Protein AF-B9UZ58-F1 (afdb_monomer)

Organism: Streptococcus thermophilus (NCBI:txid1308)

Secondary structure (DSSP, 8-state):
------HHHHHHHHHHHHTT-EEEEEE-TTS-EEEEEE----

Structure (mmCIF, N/CA/C/O backbone):
data_AF-B9UZ58-F1
#
_entr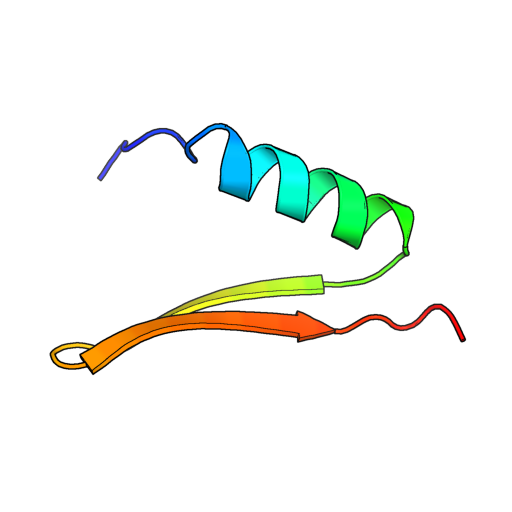y.id   AF-B9UZ58-F1
#
loop_
_atom_site.group_PDB
_atom_site.id
_atom_site.type_symbol
_atom_site.label_atom_id
_atom_site.label_alt_id
_atom_site.label_comp_id
_atom_site.label_asym_id
_atom_site.label_entity_id
_atom_site.label_seq_id
_atom_site.pdbx_PDB_ins_code
_atom_site.Cartn_x
_atom_site.Cartn_y
_atom_site.Cartn_z
_atom_site.occupancy
_atom_site.B_iso_or_equiv
_atom_site.auth_seq_id
_atom_site.auth_comp_id
_atom_site.auth_asym_id
_atom_site.auth_atom_id
_atom_site.pdbx_PDB_model_num
ATOM 1 N N . GLN A 1 1 ? 7.972 13.835 -13.413 1.00 41.94 1 GLN A N 1
ATOM 2 C CA 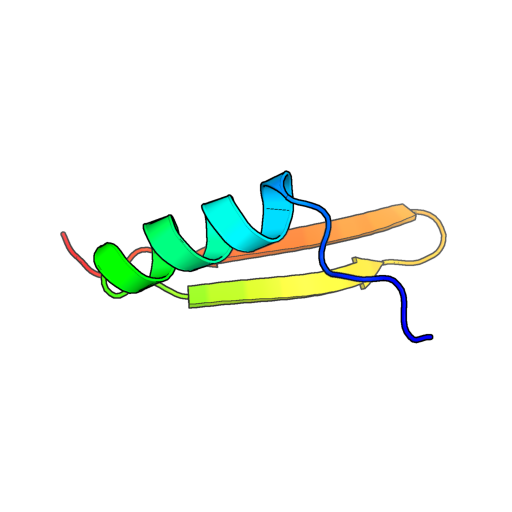. GLN A 1 1 ? 7.225 13.198 -14.517 1.00 41.94 1 GLN A CA 1
ATOM 3 C C . GLN A 1 1 ? 5.740 13.280 -14.186 1.00 41.94 1 GLN A C 1
ATOM 5 O O . GLN A 1 1 ? 5.368 12.892 -13.089 1.00 41.94 1 GLN A O 1
ATOM 10 N N . LYS A 1 2 ? 4.908 13.851 -15.069 1.00 51.78 2 LYS A N 1
ATOM 11 C CA . LYS A 1 2 ? 3.444 13.940 -14.895 1.00 51.78 2 LYS A CA 1
ATOM 12 C C . LYS A 1 2 ? 2.775 12.707 -15.519 1.00 51.78 2 LYS A C 1
ATOM 14 O O . LYS A 1 2 ? 1.986 12.828 -16.446 1.00 51.78 2 LYS A O 1
ATOM 19 N N . GLY A 1 3 ? 3.159 11.516 -15.066 1.00 53.47 3 GLY A N 1
ATOM 20 C CA . GLY A 1 3 ? 2.377 10.313 -15.338 1.00 53.47 3 GLY A CA 1
ATOM 21 C C . GLY A 1 3 ? 1.218 10.320 -14.355 1.00 53.47 3 GLY A C 1
ATOM 22 O O . GLY A 1 3 ? 1.463 10.311 -13.151 1.00 53.47 3 GLY A O 1
ATOM 23 N N . GLY A 1 4 ? -0.020 10.438 -14.840 1.00 61.00 4 GLY A N 1
ATOM 24 C CA . GLY A 1 4 ? -1.191 10.352 -13.972 1.00 61.00 4 GLY A CA 1
ATOM 25 C C . GLY A 1 4 ? -1.111 9.076 -13.139 1.00 61.00 4 GLY A C 1
ATOM 26 O O . GLY A 1 4 ? -0.735 8.027 -13.663 1.00 61.00 4 GLY A O 1
ATOM 27 N N . PHE A 1 5 ? -1.419 9.174 -11.845 1.00 62.09 5 PHE A N 1
ATOM 28 C CA . PHE A 1 5 ? -1.598 8.012 -10.981 1.00 62.09 5 PHE A CA 1
ATOM 29 C C . PHE A 1 5 ? -2.628 7.107 -11.666 1.00 62.09 5 PHE A C 1
ATOM 31 O O . PHE A 1 5 ? -3.816 7.429 -11.674 1.00 62.09 5 PHE A O 1
ATOM 38 N N . GLY A 1 6 ? -2.175 6.035 -12.329 1.00 72.38 6 GLY A N 1
ATOM 39 C CA . GLY A 1 6 ? -3.057 5.130 -13.065 1.00 72.38 6 GLY A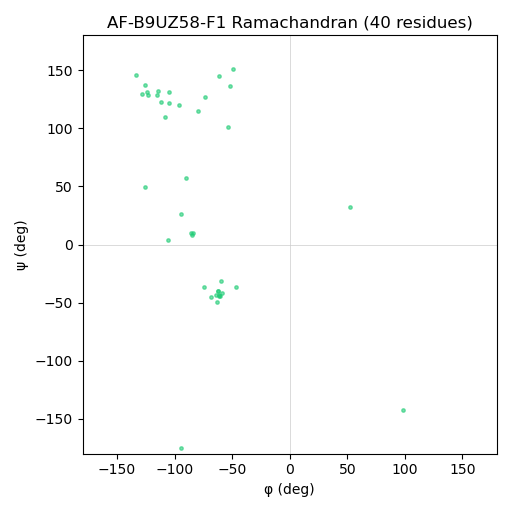 CA 1
ATOM 40 C C . GLY A 1 6 ? -4.235 4.710 -12.184 1.00 72.38 6 GLY A C 1
ATOM 41 O O . GLY A 1 6 ? -4.101 4.676 -10.958 1.00 72.38 6 GLY A O 1
ATOM 42 N N . LEU A 1 7 ? -5.392 4.417 -12.788 1.00 82.38 7 LEU A N 1
ATOM 43 C CA . LEU A 1 7 ? -6.655 4.193 -12.063 1.00 82.38 7 LEU A CA 1
ATOM 44 C C . LEU A 1 7 ? -6.498 3.256 -10.849 1.00 82.38 7 LEU A C 1
ATOM 46 O O . LEU A 1 7 ? -7.073 3.518 -9.797 1.00 82.38 7 LEU A O 1
ATOM 50 N N . GLY A 1 8 ? -5.649 2.227 -10.962 1.00 87.12 8 GLY A N 1
ATOM 51 C CA . GLY A 1 8 ? -5.349 1.293 -9.875 1.00 87.12 8 GLY A CA 1
ATOM 52 C C . GLY A 1 8 ? -4.722 1.932 -8.629 1.00 87.12 8 GLY A C 1
ATOM 53 O O . GLY A 1 8 ? -5.158 1.639 -7.519 1.00 87.12 8 GLY A O 1
ATOM 54 N N . LEU A 1 9 ? -3.748 2.837 -8.777 1.00 90.81 9 LEU A N 1
ATOM 55 C CA . LEU A 1 9 ? -3.104 3.483 -7.625 1.00 90.81 9 LEU A CA 1
ATOM 56 C C . LEU A 1 9 ? -4.021 4.531 -6.987 1.00 90.81 9 LEU A C 1
ATOM 58 O O . LEU A 1 9 ? -4.076 4.640 -5.764 1.00 90.81 9 LEU A O 1
ATOM 62 N N . SER A 1 10 ? -4.791 5.244 -7.811 1.00 89.81 10 SER A N 1
ATOM 63 C CA . SER A 1 10 ? -5.809 6.188 -7.338 1.00 89.81 10 SER A CA 1
ATOM 64 C C . SER A 1 10 ? -6.909 5.484 -6.534 1.00 89.81 10 SER A C 1
ATOM 66 O O . SER A 1 10 ? -7.351 5.998 -5.506 1.00 89.81 10 SER A O 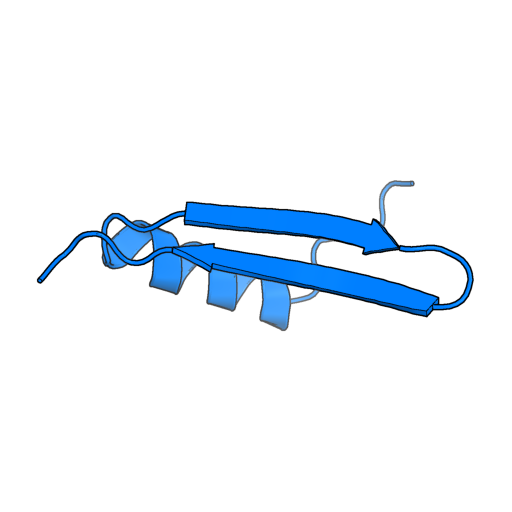1
ATOM 68 N N . LEU A 1 11 ? -7.334 4.291 -6.964 1.00 92.94 11 LEU A N 1
ATOM 69 C CA . LEU A 1 11 ? -8.291 3.466 -6.225 1.00 92.94 11 LEU A CA 1
ATOM 70 C C . LEU A 1 11 ? -7.682 2.921 -4.924 1.00 92.94 11 LEU A C 1
ATOM 72 O O . LEU A 1 11 ? -8.304 3.020 -3.868 1.00 92.94 11 LEU A O 1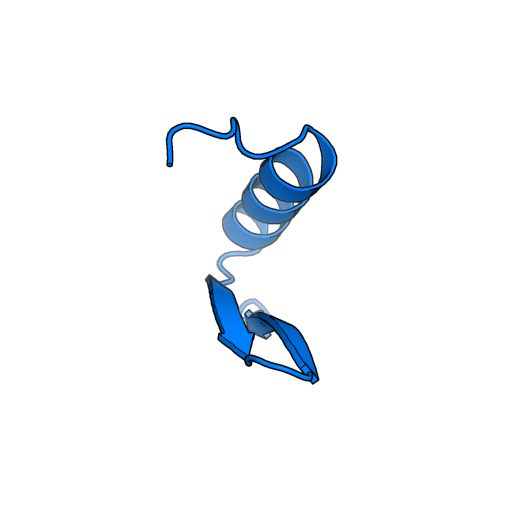
ATOM 76 N N . ALA A 1 12 ? -6.450 2.404 -4.976 1.00 93.19 12 ALA A N 1
ATOM 77 C CA . ALA A 1 12 ? -5.745 1.911 -3.793 1.00 93.19 12 ALA A CA 1
ATOM 78 C C . ALA A 1 12 ? -5.581 3.007 -2.726 1.00 93.19 12 ALA A C 1
ATOM 80 O O . ALA A 1 12 ? -5.824 2.764 -1.545 1.00 93.19 12 ALA A O 1
ATOM 81 N N . GLN A 1 13 ? -5.242 4.232 -3.139 1.00 92.38 13 GLN A N 1
ATOM 82 C CA . GLN A 1 13 ? -5.142 5.375 -2.237 1.00 92.38 13 GLN A CA 1
ATOM 83 C C . GLN A 1 13 ? -6.486 5.698 -1.570 1.00 92.38 13 GLN A C 1
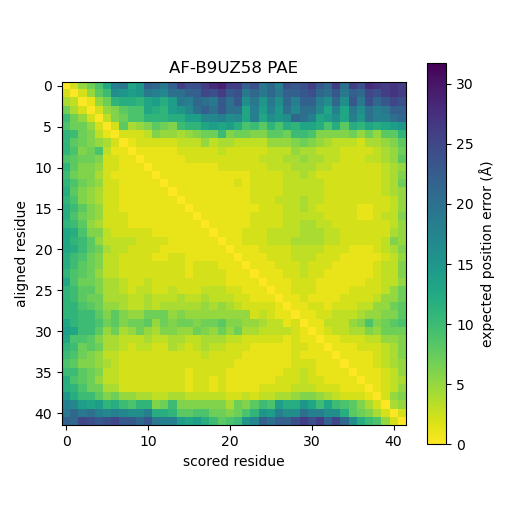ATOM 85 O O . GLN A 1 13 ? -6.518 5.901 -0.359 1.00 92.38 13 GLN A O 1
ATOM 90 N N . GLN A 1 14 ? -7.594 5.700 -2.322 1.00 93.69 14 GLN A N 1
ATOM 91 C CA . GLN A 1 14 ? -8.931 5.948 -1.764 1.00 93.69 14 GLN A CA 1
ATOM 92 C C . GLN A 1 14 ? -9.321 4.910 -0.704 1.00 93.69 14 GLN A C 1
ATOM 94 O O . GLN A 1 14 ? -9.798 5.283 0.366 1.00 93.69 14 GLN A O 1
ATOM 99 N N . ILE A 1 15 ? -9.069 3.623 -0.965 1.00 93.88 15 ILE A N 1
ATOM 100 C CA . ILE A 1 15 ? -9.361 2.533 -0.020 1.00 93.88 15 ILE A CA 1
ATOM 101 C C . ILE A 1 15 ? -8.530 2.688 1.258 1.00 93.88 15 ILE A C 1
ATOM 103 O O . ILE A 1 15 ? -9.068 2.644 2.363 1.00 93.88 15 ILE A O 1
ATOM 107 N N . VAL A 1 16 ? -7.219 2.903 1.121 1.00 94.31 16 VAL A N 1
ATOM 108 C CA . VAL A 1 16 ? -6.311 3.050 2.268 1.00 94.31 16 VAL A CA 1
ATOM 109 C C . VAL A 1 16 ? -6.686 4.266 3.118 1.00 94.31 16 VAL A C 1
ATOM 111 O O . VAL A 1 16 ? -6.696 4.1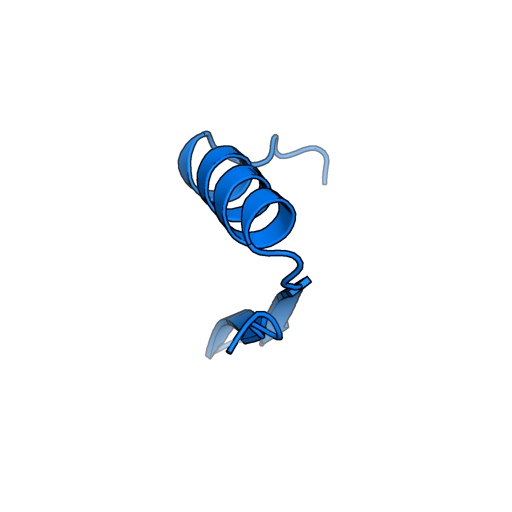68 4.344 1.00 94.31 16 VAL A O 1
ATOM 114 N N . LEU A 1 17 ? -7.061 5.385 2.490 1.00 92.94 17 LEU A N 1
ATOM 115 C CA . LEU A 1 17 ? -7.541 6.576 3.193 1.00 92.94 17 LEU A CA 1
ATOM 116 C C . LEU A 1 17 ? -8.858 6.324 3.939 1.00 92.94 17 LEU A C 1
ATOM 118 O O . LEU A 1 17 ? -8.981 6.724 5.096 1.00 92.94 17 LEU A O 1
ATOM 122 N N . ALA A 1 18 ? -9.819 5.628 3.322 1.00 94.69 18 ALA A N 1
ATOM 123 C CA . ALA A 1 18 ? -11.088 5.275 3.965 1.00 94.69 18 ALA A CA 1
ATOM 124 C C . ALA A 1 18 ? -10.883 4.410 5.224 1.00 94.69 18 ALA A C 1
ATOM 126 O O . ALA A 1 18 ? -11.622 4.539 6.199 1.00 94.69 18 ALA A O 1
ATOM 127 N N . LEU A 1 19 ? -9.832 3.587 5.233 1.00 94.44 19 LEU A N 1
ATOM 128 C CA . LEU A 1 19 ? -9.426 2.752 6.366 1.00 94.44 19 LEU A CA 1
ATOM 129 C C . LEU A 1 19 ? -8.518 3.471 7.381 1.00 94.44 19 LEU A C 1
ATOM 131 O O . LEU A 1 19 ? -7.943 2.819 8.254 1.00 94.44 19 LEU A O 1
ATOM 135 N N . LYS A 1 20 ? -8.355 4.799 7.273 1.00 94.38 20 LYS A N 1
ATOM 136 C CA . LYS A 1 20 ? -7.419 5.599 8.091 1.00 94.38 20 LYS A CA 1
ATOM 137 C C . LYS A 1 20 ? -5.991 5.033 8.074 1.00 94.38 20 LYS A C 1
ATOM 139 O O . LYS A 1 20 ? -5.267 5.084 9.071 1.00 94.38 20 LYS A O 1
ATOM 144 N N . GLY A 1 21 ? -5.613 4.438 6.949 1.00 94.12 21 GLY A N 1
ATOM 145 C CA . GLY A 1 21 ? -4.284 3.920 6.685 1.00 94.12 21 GLY A CA 1
ATOM 146 C C . GLY A 1 21 ? -3.406 4.921 5.940 1.00 94.12 21 GLY A C 1
ATOM 147 O O . GLY A 1 21 ? -3.788 6.057 5.664 1.00 94.12 21 GLY A O 1
ATOM 148 N N . THR A 1 22 ? -2.208 4.474 5.580 1.00 95.19 22 THR A N 1
ATOM 149 C CA . THR A 1 22 ? -1.245 5.228 4.771 1.00 95.19 22 THR A CA 1
ATOM 150 C C . THR A 1 22 ? -0.675 4.343 3.672 1.00 95.19 22 THR A C 1
ATOM 152 O O . THR A 1 22 ? -0.515 3.137 3.861 1.00 95.19 22 THR A O 1
ATOM 155 N N . ILE A 1 23 ? -0.390 4.940 2.516 1.00 93.44 23 ILE A N 1
ATOM 156 C CA . ILE A 1 23 ? 0.291 4.293 1.394 1.00 93.44 23 ILE A CA 1
ATOM 157 C C . ILE A 1 23 ? 1.472 5.166 0.966 1.00 93.44 23 ILE A C 1
ATOM 159 O O . ILE A 1 23 ? 1.316 6.369 0.765 1.00 93.44 23 ILE A O 1
ATOM 163 N N . ILE A 1 24 ? 2.657 4.568 0.851 1.00 94.12 24 ILE A N 1
ATOM 164 C CA . ILE A 1 24 ? 3.895 5.230 0.430 1.00 94.12 24 ILE A CA 1
ATOM 165 C C . ILE A 1 24 ? 4.450 4.477 -0.774 1.00 94.12 24 ILE A C 1
ATOM 167 O O . ILE A 1 24 ? 4.572 3.255 -0.747 1.00 94.12 24 ILE A O 1
ATOM 171 N N . VAL A 1 25 ? 4.808 5.211 -1.823 1.00 91.94 25 VAL A N 1
ATOM 172 C CA . VAL A 1 25 ? 5.441 4.656 -3.023 1.00 91.94 25 VAL A CA 1
ATOM 173 C C . VAL A 1 25 ? 6.917 5.023 -2.999 1.00 91.94 25 VAL A C 1
ATOM 175 O O . VAL A 1 25 ? 7.260 6.203 -2.932 1.00 91.94 25 VAL A O 1
ATOM 178 N N . LYS A 1 26 ? 7.790 4.019 -3.038 1.00 94.06 26 LYS A N 1
ATOM 179 C CA . LYS A 1 26 ? 9.244 4.184 -3.064 1.00 94.06 26 LYS A CA 1
ATOM 180 C C . LYS A 1 26 ? 9.793 3.655 -4.376 1.00 94.06 26 LYS A C 1
ATOM 182 O O . LYS A 1 26 ? 9.523 2.517 -4.756 1.00 94.06 26 LYS A O 1
ATOM 187 N N . ASP A 1 27 ? 10.594 4.473 -5.042 1.00 93.25 27 ASP A N 1
ATOM 188 C CA . ASP A 1 27 ? 11.400 4.013 -6.162 1.00 93.25 27 ASP A CA 1
ATOM 189 C C . ASP A 1 27 ? 12.574 3.177 -5.629 1.00 93.25 27 ASP A C 1
ATOM 191 O O . ASP A 1 27 ? 13.285 3.605 -4.721 1.00 93.25 27 ASP A O 1
ATOM 195 N N . ASN A 1 28 ? 12.741 1.960 -6.138 1.00 94.75 28 ASN A N 1
ATOM 196 C CA . ASN A 1 28 ? 13.705 0.973 -5.654 1.00 94.75 28 ASN A CA 1
ATOM 197 C C . ASN A 1 28 ? 14.587 0.499 -6.814 1.00 94.75 28 ASN A C 1
ATOM 199 O O . ASN A 1 28 ? 14.724 -0.698 -7.056 1.00 94.75 28 ASN A O 1
ATOM 203 N N . GLN A 1 29 ? 15.157 1.428 -7.582 1.00 91.25 29 GLN A N 1
ATOM 204 C CA . GLN A 1 29 ? 15.975 1.083 -8.746 1.00 91.25 29 GLN A CA 1
ATOM 205 C C . GLN A 1 29 ? 17.225 0.262 -8.371 1.00 91.25 29 GLN A C 1
ATOM 207 O O . GLN A 1 29 ? 17.830 0.493 -7.323 1.00 91.25 29 GLN A O 1
ATOM 212 N N . PRO A 1 30 ? 17.648 -0.689 -9.226 1.00 93.75 30 PRO A N 1
ATOM 213 C CA . PRO A 1 30 ? 17.000 -1.144 -10.467 1.00 93.75 30 PRO A CA 1
ATOM 214 C C . PRO A 1 30 ? 15.911 -2.211 -10.228 1.00 93.75 30 PRO A C 1
ATOM 216 O O . PRO A 1 30 ? 15.433 -2.842 -11.163 1.00 93.75 30 PRO A O 1
ATOM 219 N N . LYS A 1 31 ? 15.536 -2.454 -8.971 1.00 95.44 31 LYS A N 1
ATOM 220 C CA . LYS A 1 31 ? 14.676 -3.555 -8.515 1.00 95.44 31 LYS A CA 1
ATOM 221 C C . LYS A 1 31 ? 13.171 -3.251 -8.617 1.00 95.44 31 LYS A C 1
ATOM 223 O O . LYS A 1 31 ? 12.365 -4.034 -8.122 1.00 95.44 31 LYS A O 1
ATOM 228 N N . GLY A 1 32 ? 12.786 -2.136 -9.240 1.00 93.31 32 GLY A N 1
ATOM 229 C CA . GLY A 1 32 ? 11.391 -1.740 -9.452 1.00 93.31 32 GLY A CA 1
ATOM 230 C C . GLY A 1 32 ? 10.878 -0.732 -8.421 1.00 93.31 32 GLY A C 1
ATOM 231 O O . GLY A 1 32 ? 11.602 0.167 -8.011 1.00 93.31 32 GLY A O 1
ATOM 232 N N . THR A 1 33 ? 9.615 -0.865 -8.014 1.00 92.44 33 THR A N 1
ATOM 233 C CA . THR A 1 33 ? 8.911 0.073 -7.121 1.00 92.44 33 THR A CA 1
ATOM 234 C C . THR A 1 33 ? 8.334 -0.679 -5.926 1.00 92.44 33 THR A C 1
ATOM 236 O O . THR A 1 33 ? 7.758 -1.752 -6.090 1.00 92.44 33 THR A O 1
ATOM 239 N N . ILE A 1 34 ? 8.465 -0.118 -4.725 1.00 94.94 34 ILE A N 1
ATOM 240 C CA . ILE A 1 34 ? 7.883 -0.663 -3.494 1.00 94.94 34 ILE A CA 1
ATOM 241 C C . ILE A 1 34 ? 6.671 0.183 -3.099 1.00 94.94 34 ILE A C 1
ATOM 243 O O . ILE A 1 34 ? 6.764 1.407 -3.013 1.00 94.94 34 ILE A O 1
ATOM 247 N N . PHE A 1 35 ? 5.551 -0.478 -2.806 1.00 93.88 35 PHE A N 1
ATOM 248 C CA . PHE A 1 35 ? 4.354 0.134 -2.232 1.00 93.88 35 PHE A CA 1
ATOM 249 C C . PHE A 1 35 ? 4.226 -0.318 -0.777 1.00 93.88 35 PHE A C 1
ATOM 251 O O . PHE A 1 35 ? 3.956 -1.485 -0.505 1.00 93.88 35 PHE A O 1
ATOM 258 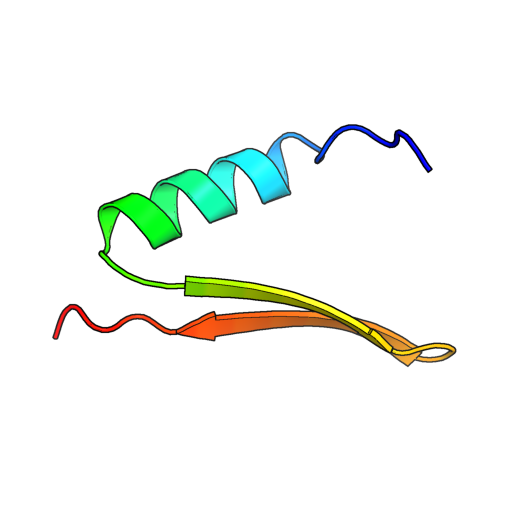N N . GLU A 1 36 ? 4.438 0.591 0.167 1.00 95.25 36 GLU A N 1
ATOM 259 C CA . GLU A 1 36 ? 4.268 0.323 1.595 1.00 95.25 36 GLU A CA 1
ATOM 260 C C . GLU A 1 36 ? 2.880 0.777 2.034 1.00 95.25 36 GLU A C 1
ATOM 262 O O . GLU A 1 36 ? 2.559 1.959 1.937 1.00 95.25 36 GLU A O 1
ATOM 267 N N . VAL A 1 37 ? 2.068 -0.152 2.539 1.00 95.06 37 VAL A N 1
ATOM 268 C CA . VAL A 1 37 ? 0.724 0.126 3.057 1.00 95.06 37 VAL A CA 1
ATOM 269 C C . VAL A 1 37 ? 0.700 -0.149 4.555 1.00 95.06 37 VAL A C 1
ATOM 271 O O . VAL A 1 37 ? 1.142 -1.205 5.002 1.00 95.06 37 VAL A O 1
ATOM 274 N N . LYS A 1 38 ? 0.164 0.787 5.337 1.00 94.62 38 LYS A N 1
ATOM 275 C CA . LYS A 1 38 ? -0.109 0.601 6.767 1.00 94.62 38 LYS A CA 1
ATOM 276 C C . LYS A 1 38 ? -1.582 0.852 7.027 1.00 94.62 38 LYS A C 1
ATOM 278 O O . LYS A 1 38 ? -2.089 1.900 6.641 1.00 94.62 38 LYS A O 1
ATOM 283 N N . ILE A 1 39 ? -2.247 -0.077 7.701 1.00 92.50 39 ILE A N 1
ATOM 284 C CA . ILE A 1 39 ? -3.639 0.062 8.132 1.00 92.50 39 ILE A CA 1
ATOM 285 C C . ILE A 1 39 ? -3.640 0.153 9.656 1.00 92.50 39 ILE A C 1
ATOM 287 O O . ILE A 1 39 ? -3.111 -0.726 10.326 1.00 92.50 39 ILE A O 1
ATOM 291 N N . THR A 1 40 ? -4.197 1.238 10.186 1.00 80.44 40 THR A N 1
ATOM 292 C CA . THR A 1 40 ? -4.183 1.578 11.622 1.00 80.44 40 THR A CA 1
ATOM 293 C C . THR A 1 40 ? -5.541 1.359 12.299 1.00 80.44 40 THR A C 1
ATOM 295 O O . THR A 1 40 ? -5.716 1.721 13.454 1.00 80.44 40 THR A O 1
ATOM 298 N N . GLY A 1 41 ? -6.520 0.828 11.562 1.00 64.25 41 GLY A N 1
ATOM 299 C CA . GLY A 1 41 ? -7.927 0.749 11.962 1.00 64.25 41 GLY A CA 1
ATOM 300 C C . GLY A 1 41 ? -8.378 -0.557 12.624 1.00 64.25 41 GLY A C 1
ATOM 301 O O . GLY A 1 41 ? -9.560 -0.870 12.505 1.00 64.25 41 GLY A O 1
ATOM 302 N N . VAL A 1 42 ? -7.484 -1.313 13.272 1.00 54.81 42 VAL A N 1
ATOM 303 C CA . VAL A 1 42 ? -7.831 -2.489 14.100 1.00 54.81 42 VAL A CA 1
ATOM 304 C C . VAL A 1 42 ? -7.346 -2.317 15.528 1.00 54.81 42 VAL A C 1
ATOM 306 O O . V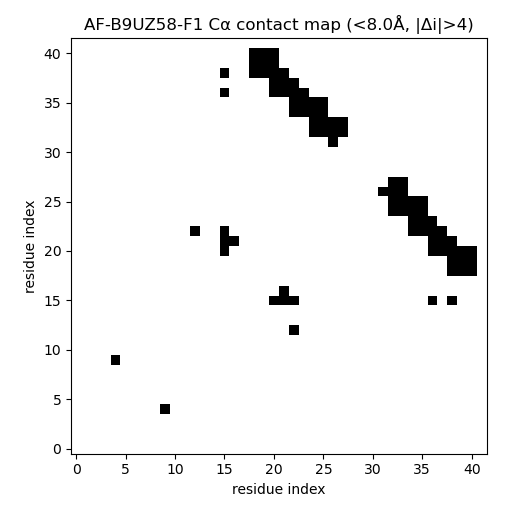AL A 1 42 ? -6.186 -1.881 15.694 1.00 54.81 42 VAL A O 1
#

Nearest PDB structures (foldseek):
  3we2-assembly2_B  TM=4.942E-01  e=1.873E+00  Homo sapiens
  3we3-assembly2_B  TM=5.220E-01  e=2.457E+00  Homo sapiens
  2v79-assembly1_B  TM=3.898E-01  e=4.845E+00  Bacillus subtilis
  7zlh-assembly1_A  TM=4.937E-01  e=9.552E+00  Caenorhabditis elegans

Radius of gyration: 11.72 Å; Cα contacts (8 Å, |Δi|>4): 42; chains: 1; bounding box: 28×18×29 Å

pLDDT: mean 86.01, std 14.54, range [41.94, 95.44]

Foldseek 3Di:
DPDDCPPVNVVVCVVLVVQVKDWDWDQDPPVGIDIDIGGPND

Solvent-accessible surface area (backbone atoms only — not comparable to full-atom values): 2718 Å² total; per-residue (Å²): 131,94,69,73,71,50,71,68,57,51,50,52,51,53,54,34,50,75,44,64,26,48,77,46,82,41,86,39,79,94,80,47,72,47,77,51,74,48,77,67,74,124

InterPro domains:
  IPR003594 Histidine kinase/HSP90-like ATPase domain [PF02518] (2-39)
  IPR004358 Signal transduction histidine kinase-related protein, C-terminal [PR00344] (3-21)
  IPR004358 Signal transduction histidine kinase-related protein, C-terminal [PR00344] (27-40)
  IPR036890 Histidine kinase/HSP90-like ATPase superfamily [G3DSA:3.30.565.10] (1-40)
  IPR036890 Histidine kinase/HSP90-like ATPase superfamily [SSF55874] (2-40)

Mean predicted aligned error: 5.7 Å

Sequence (42 aa):
QKGGFGLGLSLAQQIVLALKGTIIVKDNQPKGTIFEVKITGV